Protein AF-A0A2V5V5G2-F1 (afdb_monomer_lite)

pLDDT: mean 81.33, std 17.99, range [31.08, 98.31]

Secondary structure (DSSP, 8-state):
---TTSPPPHHHH-SPPPHHHHHHHHSS--SSPEEEEEEESS-B-GGG--GGGEEEEETTS-EE--SEEE-TT--STTS-EEEEEEE----SS-TTSTT---EEEEEE---SS--EEE-GGG-EEE-TT-EEE-SS-TTS-TTSPP------------

Sequence (158 aa):
MCQTGVIPTLNAYTSAQTPFAVAVAYGCPVVFADGLPVEFSWPIRPSTLDATDFLVTLNTGEKVVPEVASIAPNFEFNERSVAVLFGHFGNRFSPTDQRAVYPVEVEVVRDETPLQLVGLHGRIVEAIGFKVRTSGTPYTDPDVPRSSEVVRDLLGRS

Radius of gyration: 17.14 Å; chains: 1; bounding box: 45×34×46 Å

Structure (mmCIF, N/CA/C/O backbone):
data_AF-A0A2V5V5G2-F1
#
_entry.id   AF-A0A2V5V5G2-F1
#
loop_
_atom_site.group_PDB
_atom_site.id
_atom_site.type_symbol
_atom_site.label_atom_id
_atom_site.label_alt_id
_atom_site.label_comp_id
_atom_site.label_asym_id
_atom_site.label_entity_id
_atom_site.label_seq_id
_atom_site.pdbx_PDB_ins_code
_atom_site.Cartn_x
_atom_site.Cartn_y
_atom_site.Cartn_z
_atom_site.occupancy
_atom_site.B_iso_or_equiv
_atom_site.auth_seq_id
_atom_site.auth_comp_id
_atom_site.auth_asym_id
_atom_site.auth_atom_id
_atom_site.pdbx_PDB_model_num
ATOM 1 N N . MET A 1 1 ? 24.593 8.772 -7.691 1.00 48.78 1 MET A N 1
ATOM 2 C CA . MET A 1 1 ? 24.975 10.195 -7.830 1.00 48.78 1 MET A CA 1
ATOM 3 C C . MET A 1 1 ? 25.143 10.500 -9.310 1.00 48.78 1 MET A C 1
ATOM 5 O O . MET A 1 1 ? 25.953 9.838 -9.944 1.00 48.78 1 MET A O 1
ATOM 9 N N . CYS A 1 2 ? 24.378 11.442 -9.865 1.00 54.25 2 CYS A N 1
ATOM 10 C CA . CYS A 1 2 ? 24.602 11.926 -11.231 1.00 54.25 2 CYS A CA 1
ATOM 11 C C . CYS A 1 2 ? 25.818 12.858 -11.230 1.00 54.25 2 CYS A C 1
ATOM 13 O O . CYS A 1 2 ? 25.714 14.006 -10.807 1.00 54.25 2 CYS A O 1
ATOM 15 N N . GLN A 1 3 ? 26.975 12.352 -11.651 1.00 65.88 3 GLN A N 1
ATOM 16 C CA . GLN A 1 3 ? 28.144 13.181 -11.936 1.00 65.88 3 GLN A CA 1
ATOM 17 C C . GLN A 1 3 ? 28.094 13.648 -13.392 1.00 65.88 3 GLN A C 1
ATOM 19 O O . GLN A 1 3 ? 27.705 12.894 -14.285 1.00 65.88 3 GLN A O 1
ATOM 24 N N . THR A 1 4 ? 28.493 14.894 -13.632 1.00 72.00 4 THR A N 1
ATOM 25 C CA . THR A 1 4 ? 28.579 15.474 -14.976 1.00 72.00 4 THR A CA 1
ATOM 26 C C . THR A 1 4 ? 29.441 14.598 -15.890 1.00 72.00 4 THR A C 1
ATOM 28 O O . THR A 1 4 ? 30.573 14.273 -15.543 1.00 72.00 4 THR A O 1
ATOM 31 N N . GLY A 1 5 ? 28.911 14.225 -17.059 1.00 77.88 5 GLY A N 1
ATOM 32 C CA . GLY A 1 5 ? 29.614 13.403 -18.055 1.00 77.88 5 GLY A CA 1
ATOM 33 C C . GLY A 1 5 ? 29.473 11.886 -17.878 1.00 77.88 5 GLY A C 1
ATOM 34 O O . GLY A 1 5 ? 29.978 11.139 -18.712 1.00 77.88 5 GLY A O 1
ATOM 35 N N . VAL A 1 6 ? 28.770 11.416 -16.843 1.00 79.25 6 VAL A N 1
ATOM 36 C CA . VAL A 1 6 ? 28.455 9.992 -16.652 1.00 79.25 6 VAL A CA 1
ATOM 37 C C . VAL A 1 6 ? 27.061 9.706 -17.203 1.00 79.25 6 VAL A C 1
ATOM 39 O O . VAL A 1 6 ? 26.128 10.447 -16.900 1.00 79.25 6 VAL A O 1
ATOM 42 N N . ILE A 1 7 ? 26.906 8.634 -17.988 1.00 77.06 7 ILE A N 1
ATOM 43 C CA . ILE A 1 7 ? 25.584 8.141 -18.404 1.00 77.06 7 ILE A CA 1
ATOM 44 C C . ILE A 1 7 ? 24.854 7.663 -17.138 1.00 77.06 7 ILE A C 1
ATOM 46 O O . ILE A 1 7 ? 25.358 6.753 -16.473 1.00 77.06 7 ILE A O 1
ATOM 50 N N . PRO A 1 8 ? 23.707 8.265 -16.772 1.00 72.81 8 PRO A N 1
ATOM 51 C CA . PRO A 1 8 ? 22.916 7.811 -15.640 1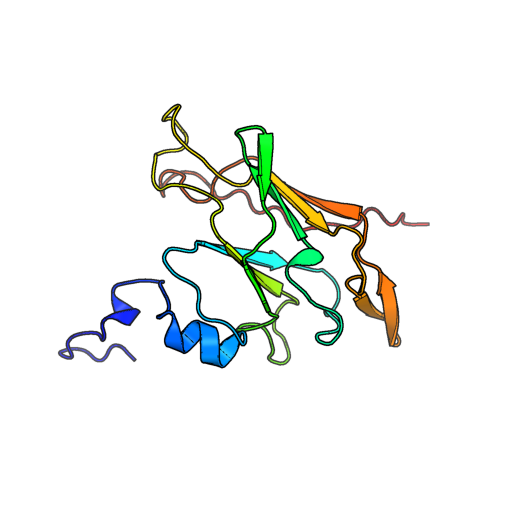.00 72.81 8 PRO A CA 1
ATOM 52 C C . PRO A 1 8 ? 22.614 6.309 -15.721 1.00 72.81 8 PRO A C 1
ATOM 54 O O . PRO A 1 8 ? 22.411 5.741 -16.793 1.00 72.81 8 PRO A O 1
ATOM 57 N N . THR A 1 9 ? 22.574 5.643 -14.575 1.00 68.56 9 THR A N 1
ATOM 58 C CA . THR A 1 9 ? 22.104 4.257 -14.491 1.00 68.56 9 THR A CA 1
ATOM 59 C C . THR A 1 9 ? 20.615 4.187 -14.862 1.00 68.56 9 THR A C 1
ATOM 61 O O . THR A 1 9 ? 19.905 5.181 -14.749 1.00 68.56 9 THR A O 1
ATOM 64 N N . LEU A 1 10 ? 20.100 3.031 -15.304 1.00 64.00 10 LEU A N 1
ATOM 65 C CA . LEU A 1 10 ? 18.704 2.912 -15.775 1.00 64.00 10 LEU A CA 1
ATOM 66 C C . LEU A 1 10 ? 17.672 3.432 -14.753 1.00 64.00 10 LEU A C 1
ATOM 68 O O . LEU A 1 10 ? 16.741 4.137 -15.122 1.00 64.00 10 LEU A O 1
ATOM 72 N N . ASN A 1 11 ? 17.881 3.159 -13.466 1.00 60.53 11 ASN A N 1
ATOM 73 C CA . ASN A 1 11 ? 17.060 3.663 -12.357 1.00 60.53 11 ASN A CA 1
ATOM 74 C C . ASN A 1 11 ? 17.136 5.187 -12.138 1.00 60.53 11 ASN A C 1
ATOM 76 O O . ASN A 1 11 ? 16.384 5.719 -11.340 1.00 60.53 11 ASN A O 1
ATOM 80 N N . ALA A 1 12 ? 18.057 5.900 -12.782 1.00 61.19 12 ALA A N 1
ATOM 81 C CA . ALA A 1 12 ? 18.088 7.360 -12.774 1.00 61.19 12 ALA A CA 1
ATOM 82 C C . ALA A 1 12 ? 17.234 7.960 -13.907 1.00 61.19 12 ALA A C 1
ATOM 84 O O . ALA A 1 12 ? 16.939 9.152 -13.882 1.00 61.19 12 ALA A O 1
ATOM 85 N N . TYR A 1 13 ? 16.817 7.141 -14.880 1.00 54.22 13 TYR A N 1
ATOM 86 C CA . TYR A 1 13 ? 15.889 7.526 -15.950 1.00 54.22 13 TYR A CA 1
ATOM 87 C C . TYR A 1 13 ? 14.428 7.202 -15.635 1.00 54.22 13 TYR A C 1
ATOM 89 O O . TYR A 1 13 ? 13.530 7.626 -16.358 1.00 54.22 13 TYR A O 1
ATOM 97 N N . THR A 1 14 ? 14.177 6.437 -14.576 1.00 64.75 14 THR A N 1
ATOM 98 C CA . THR A 1 14 ? 12.836 6.050 -14.146 1.00 64.75 14 THR A CA 1
ATOM 99 C C . THR A 1 14 ? 12.744 6.116 -12.633 1.00 64.75 14 THR A C 1
ATOM 101 O O . THR A 1 14 ? 13.693 5.769 -11.944 1.00 64.75 14 THR A O 1
ATOM 104 N N . SER A 1 15 ? 11.593 6.506 -12.095 1.00 67.56 15 SER A N 1
ATOM 105 C CA . SER A 1 15 ? 11.305 6.349 -10.665 1.00 67.56 15 SER A CA 1
ATOM 106 C C . SER A 1 15 ? 10.983 4.896 -10.280 1.00 67.56 15 SER A C 1
ATOM 108 O O . SER A 1 15 ? 10.704 4.620 -9.117 1.00 67.56 15 SER A O 1
ATOM 110 N N . ALA A 1 16 ? 11.008 3.959 -11.236 1.00 72.62 16 ALA A N 1
ATOM 111 C CA . ALA A 1 16 ? 10.740 2.546 -10.995 1.00 72.62 16 ALA A CA 1
ATOM 112 C C . ALA A 1 16 ? 11.904 1.834 -10.286 1.00 72.62 16 ALA A C 1
ATOM 114 O O . ALA A 1 16 ? 13.081 2.101 -10.538 1.00 72.62 16 ALA A O 1
ATOM 115 N N . GLN A 1 17 ? 11.557 0.865 -9.442 1.00 80.44 17 GLN A N 1
ATOM 116 C CA . GLN A 1 17 ? 12.490 -0.100 -8.862 1.00 80.44 17 GLN A CA 1
ATOM 117 C C . GLN A 1 17 ? 12.425 -1.421 -9.633 1.00 80.44 17 GLN A C 1
ATOM 119 O O . GLN A 1 17 ? 11.403 -1.757 -10.231 1.00 80.44 17 GLN A O 1
ATOM 124 N N . THR A 1 18 ? 13.523 -2.178 -9.648 1.00 84.38 18 THR A N 1
ATOM 125 C CA . THR A 1 18 ? 13.509 -3.516 -10.255 1.00 84.38 18 THR A CA 1
ATOM 126 C C . THR A 1 18 ? 12.739 -4.489 -9.356 1.00 84.38 18 THR A C 1
ATOM 128 O O . THR A 1 18 ? 12.785 -4.331 -8.134 1.00 84.38 18 THR A O 1
ATOM 131 N N . PRO A 1 19 ? 12.106 -5.544 -9.905 1.00 87.12 19 PRO A N 1
ATOM 132 C CA . PRO A 1 19 ? 11.453 -6.568 -9.086 1.00 87.12 19 PRO A CA 1
ATOM 133 C C . PRO A 1 19 ? 12.390 -7.175 -8.032 1.00 87.12 19 PRO A C 1
ATOM 135 O O . PRO A 1 19 ? 11.976 -7.444 -6.912 1.00 87.12 19 PRO A O 1
ATOM 138 N N . PHE A 1 20 ? 13.678 -7.328 -8.364 1.00 86.75 20 PHE A N 1
ATOM 139 C CA . PHE A 1 20 ? 14.700 -7.788 -7.423 1.00 86.75 20 PHE A CA 1
ATOM 140 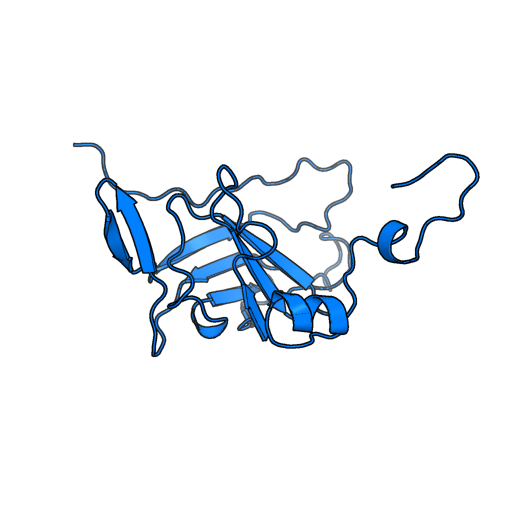C C . PHE A 1 20 ? 14.932 -6.800 -6.271 1.00 86.75 20 PHE A C 1
ATOM 142 O O . PHE A 1 20 ? 15.005 -7.219 -5.122 1.00 86.75 20 PHE A O 1
ATOM 149 N N . ALA A 1 21 ? 15.026 -5.497 -6.552 1.00 84.81 21 ALA A N 1
ATOM 150 C CA . ALA A 1 21 ? 15.195 -4.487 -5.507 1.00 84.81 21 ALA A CA 1
ATOM 151 C C . ALA A 1 21 ? 13.977 -4.431 -4.571 1.00 84.81 21 ALA A C 1
ATOM 153 O O . ALA A 1 21 ? 14.151 -4.331 -3.358 1.00 84.81 21 ALA A O 1
ATOM 154 N N . VAL A 1 22 ? 12.761 -4.569 -5.117 1.00 85.56 22 VAL A N 1
ATOM 155 C CA . VAL A 1 22 ? 11.544 -4.681 -4.299 1.00 85.56 22 VAL A CA 1
ATOM 156 C C . VAL A 1 22 ? 11.585 -5.953 -3.453 1.00 85.56 22 VAL A C 1
ATOM 158 O O . VAL A 1 22 ? 11.401 -5.864 -2.248 1.00 85.56 22 VAL A O 1
ATOM 161 N N . ALA A 1 23 ? 11.944 -7.107 -4.023 1.00 87.75 23 ALA A N 1
ATOM 162 C CA . ALA A 1 23 ? 12.070 -8.350 -3.260 1.00 87.75 23 ALA A CA 1
ATOM 163 C C . ALA A 1 23 ? 13.066 -8.238 -2.095 1.00 87.75 23 ALA A C 1
ATOM 165 O O . ALA A 1 23 ? 12.788 -8.721 -1.002 1.00 87.75 23 ALA A O 1
ATOM 166 N N . VAL A 1 24 ? 14.201 -7.565 -2.306 1.00 86.25 24 VAL A N 1
ATOM 167 C CA . VAL A 1 24 ? 15.204 -7.334 -1.257 1.00 86.25 24 VAL A CA 1
ATOM 168 C C . VAL A 1 24 ? 14.659 -6.456 -0.126 1.00 86.25 24 VAL A C 1
ATOM 170 O O . VAL A 1 24 ? 14.969 -6.717 1.032 1.00 86.25 24 VAL A O 1
ATOM 173 N N . ALA A 1 25 ? 13.860 -5.432 -0.432 1.00 84.94 25 ALA A N 1
ATOM 174 C CA . ALA A 1 25 ? 13.379 -4.475 0.569 1.00 84.94 25 ALA A CA 1
ATOM 175 C C . ALA A 1 25 ? 12.004 -4.824 1.186 1.00 84.94 25 ALA A C 1
ATOM 177 O O . ALA A 1 25 ? 11.702 -4.378 2.290 1.00 84.94 25 ALA A O 1
ATOM 178 N N . TYR A 1 26 ? 11.174 -5.604 0.489 1.00 86.50 26 TYR A N 1
ATOM 179 C CA . TYR A 1 26 ? 9.764 -5.863 0.824 1.00 86.50 26 TYR A CA 1
ATOM 180 C C . TYR A 1 26 ? 9.463 -7.364 0.972 1.00 86.50 26 TYR A C 1
ATOM 182 O O . TYR A 1 26 ? 8.362 -7.735 1.357 1.00 86.50 26 TYR A O 1
ATOM 190 N N . GLY A 1 27 ? 10.420 -8.245 0.663 1.00 85.44 27 GLY A N 1
ATOM 191 C CA . GLY A 1 27 ? 10.285 -9.698 0.814 1.00 85.44 27 GLY A CA 1
ATOM 192 C C . GLY A 1 27 ? 9.654 -10.427 -0.377 1.00 85.44 27 GLY A C 1
ATOM 193 O O . GLY A 1 27 ? 9.735 -11.652 -0.438 1.00 85.44 27 GLY A O 1
ATOM 194 N N . CYS A 1 28 ? 9.086 -9.710 -1.353 1.00 86.44 28 CYS A N 1
ATOM 195 C CA . CYS A 1 28 ? 8.460 -10.292 -2.544 1.00 86.44 28 CYS A CA 1
ATOM 196 C C . CYS A 1 28 ? 8.722 -9.432 -3.797 1.00 86.44 28 CYS A C 1
ATOM 198 O O . CYS A 1 28 ? 8.689 -8.202 -3.701 1.00 86.44 28 CYS A O 1
ATOM 200 N N . PRO A 1 29 ? 9.015 -10.024 -4.972 1.00 91.06 29 PRO A N 1
ATOM 201 C CA . PRO A 1 29 ? 9.083 -9.269 -6.218 1.00 91.06 29 PRO A CA 1
ATOM 202 C C . PRO A 1 29 ? 7.681 -8.883 -6.704 1.00 91.06 29 PRO A C 1
ATOM 204 O O . PRO A 1 29 ? 6.764 -9.693 -6.666 1.00 91.06 29 PRO A O 1
ATOM 207 N N . VAL A 1 30 ? 7.559 -7.686 -7.273 1.00 89.94 30 VAL A N 1
ATOM 208 C CA . VAL A 1 30 ? 6.354 -7.226 -7.986 1.00 89.94 30 VAL A CA 1
ATOM 209 C C . VAL A 1 30 ? 6.710 -6.847 -9.420 1.00 89.94 30 VAL A C 1
ATOM 211 O O . VAL A 1 30 ? 7.851 -6.462 -9.701 1.00 89.94 30 VAL A O 1
ATOM 214 N N . VAL A 1 31 ? 5.754 -6.948 -10.345 1.00 89.31 31 VAL A N 1
ATOM 215 C CA . VAL A 1 31 ? 5.981 -6.680 -11.773 1.00 89.31 31 VAL A CA 1
ATOM 216 C C . VAL A 1 31 ? 4.887 -5.763 -12.308 1.00 89.31 31 VAL A C 1
ATOM 218 O O . VAL A 1 31 ? 3.711 -6.066 -12.191 1.00 89.31 31 VAL A O 1
ATOM 221 N N . PHE A 1 32 ? 5.278 -4.643 -12.925 1.00 86.56 32 PHE A N 1
ATOM 222 C CA . PHE A 1 32 ? 4.346 -3.626 -13.442 1.00 86.56 32 PHE A CA 1
ATOM 223 C C . PHE A 1 32 ? 3.364 -3.067 -12.392 1.00 86.56 32 PHE A C 1
ATOM 225 O O . PHE A 1 32 ? 2.275 -2.622 -12.748 1.00 86.56 32 PHE A O 1
ATOM 232 N N . ALA A 1 33 ? 3.764 -3.074 -11.119 1.00 89.94 33 ALA A N 1
ATOM 233 C CA . ALA A 1 33 ? 2.996 -2.515 -10.015 1.00 89.94 33 ALA A CA 1
ATOM 234 C C . ALA A 1 33 ? 3.245 -1.007 -9.844 1.00 89.94 33 ALA A C 1
ATOM 236 O O . ALA A 1 33 ? 4.340 -0.497 -10.111 1.00 89.94 33 ALA A O 1
ATOM 237 N N . ASP A 1 34 ? 2.224 -0.317 -9.353 1.00 89.12 34 ASP A N 1
ATOM 238 C CA . ASP A 1 34 ? 2.263 1.070 -8.916 1.00 89.12 34 ASP A CA 1
ATOM 239 C C . ASP A 1 34 ? 2.650 1.129 -7.434 1.00 89.12 34 ASP A C 1
ATOM 241 O O . ASP A 1 34 ? 2.195 0.316 -6.631 1.00 89.12 34 ASP A O 1
ATOM 245 N N . GLY A 1 35 ? 3.484 2.104 -7.067 1.00 89.31 35 GLY A N 1
ATOM 246 C CA . GLY A 1 35 ? 3.799 2.397 -5.670 1.00 89.31 35 GLY A CA 1
ATOM 247 C C . GLY A 1 35 ? 2.834 3.438 -5.103 1.00 89.31 35 GLY A C 1
ATOM 248 O O . GLY A 1 35 ? 2.705 4.522 -5.674 1.00 89.31 35 GLY A O 1
ATOM 249 N N . LEU A 1 36 ? 2.193 3.137 -3.974 1.00 91.19 36 LEU A N 1
ATOM 250 C CA . LEU A 1 36 ? 1.246 4.021 -3.294 1.00 91.19 36 LEU A CA 1
ATOM 251 C C . LEU A 1 36 ? 1.656 4.217 -1.822 1.00 91.19 36 LEU A C 1
ATOM 253 O O . LEU A 1 36 ? 1.446 3.317 -1.009 1.00 91.19 36 LEU A O 1
ATOM 257 N N . PRO A 1 37 ? 2.251 5.369 -1.455 1.00 91.81 37 PRO A N 1
ATOM 258 C CA . PRO A 1 37 ? 2.581 5.673 -0.066 1.00 91.81 37 PRO A CA 1
ATOM 259 C C . PRO A 1 37 ? 1.339 6.118 0.721 1.00 91.81 37 PRO A C 1
ATOM 261 O O . PRO A 1 37 ? 0.607 7.011 0.294 1.00 91.81 37 PRO A O 1
ATOM 264 N N . VAL A 1 38 ? 1.141 5.537 1.903 1.00 92.06 38 VAL A N 1
ATOM 265 C CA . VAL A 1 38 ? 0.073 5.859 2.858 1.00 92.06 38 VAL A CA 1
ATOM 266 C C . VAL A 1 38 ? 0.707 6.352 4.154 1.00 92.06 38 VAL A C 1
ATOM 268 O O . VAL A 1 38 ? 1.377 5.600 4.860 1.00 92.06 38 VAL A O 1
ATOM 271 N N . GLU A 1 39 ? 0.520 7.636 4.458 1.00 92.00 39 GLU A N 1
ATOM 272 C CA . GLU A 1 39 ? 1.101 8.284 5.637 1.00 92.00 39 GLU A CA 1
ATOM 273 C C . GLU A 1 39 ? 0.191 8.139 6.865 1.00 92.00 39 GLU A C 1
ATOM 275 O O . GLU A 1 39 ? -0.990 8.488 6.827 1.00 92.00 39 GLU A O 1
ATOM 280 N N . PHE A 1 40 ? 0.771 7.693 7.978 1.00 91.69 40 PHE A N 1
ATOM 281 C CA . PHE A 1 40 ? 0.132 7.594 9.284 1.00 91.69 40 PHE A CA 1
ATOM 282 C C . PHE A 1 40 ? 0.687 8.645 10.243 1.00 91.69 40 PHE A C 1
ATOM 284 O O . PHE A 1 40 ? 1.881 8.950 10.257 1.00 91.69 40 PHE A O 1
ATOM 291 N N . SER A 1 41 ? -0.177 9.166 11.115 1.00 89.00 41 SER A N 1
ATOM 292 C CA . SER A 1 41 ? 0.225 10.145 12.129 1.00 89.00 41 SER A CA 1
ATOM 293 C C . SER A 1 41 ? 1.087 9.546 13.241 1.00 89.00 41 SER A C 1
ATOM 295 O O . SER A 1 41 ? 1.814 10.285 13.903 1.00 89.00 41 SER A O 1
ATOM 297 N N . TRP A 1 42 ? 0.984 8.234 13.479 1.00 91.19 42 TRP A N 1
ATOM 298 C CA . TRP A 1 42 ? 1.734 7.492 14.497 1.00 91.19 42 TRP A CA 1
ATOM 299 C C . TRP A 1 42 ? 2.588 6.395 13.839 1.00 91.19 42 TRP A C 1
ATOM 301 O O . TRP A 1 42 ? 2.160 5.853 12.819 1.00 91.19 42 TRP A O 1
ATOM 311 N N . PRO A 1 43 ? 3.759 6.049 14.412 1.00 91.81 43 PRO A N 1
ATOM 312 C CA . PRO A 1 43 ? 4.599 4.949 13.943 1.00 91.81 43 PRO A CA 1
ATOM 313 C C . PRO A 1 43 ? 3.836 3.638 13.751 1.00 91.81 43 PRO A C 1
ATOM 315 O O . PRO A 1 43 ? 3.174 3.164 14.673 1.00 91.81 43 PRO A O 1
ATOM 318 N N . ILE A 1 44 ? 3.978 3.023 12.580 1.00 93.81 44 ILE A N 1
ATOM 319 C CA . ILE A 1 44 ? 3.511 1.661 12.311 1.00 93.81 44 ILE A CA 1
ATOM 320 C C . ILE A 1 44 ? 4.333 0.680 13.145 1.00 93.81 44 ILE A C 1
ATOM 322 O O . ILE A 1 44 ? 5.555 0.802 13.233 1.00 93.81 44 ILE A O 1
ATOM 326 N N . ARG A 1 45 ? 3.675 -0.321 13.737 1.00 93.38 45 ARG A N 1
ATOM 327 C CA . ARG A 1 45 ? 4.343 -1.487 14.315 1.00 93.38 45 ARG A CA 1
ATOM 328 C C . ARG A 1 45 ? 4.657 -2.472 13.177 1.00 93.38 45 ARG A C 1
ATOM 330 O O . ARG A 1 45 ? 3.751 -3.159 12.720 1.00 93.38 45 ARG A O 1
ATOM 337 N N . PRO A 1 46 ? 5.915 -2.602 12.719 1.00 90.88 46 PRO A N 1
ATOM 338 C CA . PRO A 1 46 ? 6.184 -3.266 11.438 1.00 90.88 46 PRO A CA 1
ATOM 339 C C . PRO A 1 46 ? 5.873 -4.765 11.437 1.00 90.88 46 PRO A C 1
ATOM 341 O O . PRO A 1 46 ? 5.604 -5.337 10.393 1.00 90.88 46 PRO A O 1
ATOM 344 N N . SER A 1 47 ? 5.880 -5.409 12.608 1.00 92.50 47 SER A N 1
ATOM 345 C CA . SER A 1 47 ? 5.551 -6.832 12.741 1.00 92.50 47 SER A CA 1
ATOM 346 C C . SER A 1 47 ? 4.063 -7.161 12.606 1.00 92.50 47 SER A C 1
ATOM 348 O O . SER A 1 47 ? 3.710 -8.333 12.692 1.00 92.50 47 SER A O 1
ATOM 350 N N . THR A 1 48 ? 3.202 -6.157 12.440 1.00 95.38 48 THR A N 1
ATOM 351 C CA . THR A 1 48 ? 1.765 -6.322 12.179 1.00 95.38 48 THR A CA 1
ATOM 352 C C . THR A 1 48 ? 1.360 -5.677 10.856 1.00 95.38 48 THR A C 1
ATOM 354 O O . THR A 1 48 ? 0.201 -5.336 10.711 1.00 95.38 48 THR A O 1
ATOM 357 N N . LEU A 1 49 ? 2.311 -5.343 9.983 1.00 95.12 49 LEU A N 1
ATOM 358 C CA . LEU A 1 49 ? 2.013 -4.731 8.694 1.00 95.12 49 LEU A CA 1
ATOM 359 C C . LEU A 1 49 ? 1.966 -5.825 7.633 1.00 95.12 49 LEU A C 1
ATOM 361 O O . LEU A 1 49 ? 2.990 -6.458 7.377 1.00 95.12 49 LEU A O 1
ATOM 365 N N . ASP A 1 50 ? 0.814 -5.982 6.996 1.00 96.06 50 ASP A N 1
ATOM 366 C CA . ASP A 1 50 ? 0.616 -6.837 5.832 1.00 96.06 50 ASP A CA 1
ATOM 367 C C . ASP A 1 50 ? -0.090 -6.070 4.699 1.00 96.06 50 ASP A C 1
ATOM 369 O O . ASP A 1 50 ? -0.663 -4.995 4.886 1.00 96.06 50 ASP A O 1
ATOM 373 N N . ALA A 1 51 ? -0.036 -6.606 3.482 1.00 96.50 51 ALA A N 1
ATOM 374 C CA . ALA A 1 51 ? -0.819 -6.085 2.372 1.00 96.50 51 ALA A CA 1
ATOM 375 C C . ALA A 1 51 ? -2.330 -6.236 2.617 1.00 96.50 51 ALA A C 1
ATOM 377 O O . ALA A 1 51 ? -3.097 -5.363 2.206 1.00 96.50 51 ALA A O 1
ATOM 378 N N . THR A 1 52 ? -2.760 -7.298 3.310 1.00 97.75 52 THR A N 1
ATOM 379 C CA . THR A 1 52 ? -4.175 -7.572 3.609 1.00 97.75 52 THR A CA 1
ATOM 380 C C . THR A 1 52 ? -4.812 -6.583 4.577 1.00 97.75 52 THR A C 1
ATOM 382 O O . THR A 1 52 ? -6.040 -6.488 4.615 1.00 97.75 52 THR A O 1
ATOM 385 N N . ASP A 1 53 ? -4.008 -5.780 5.276 1.00 98.00 53 ASP A N 1
ATOM 386 C CA . ASP A 1 53 ? -4.488 -4.661 6.085 1.00 98.00 53 ASP A CA 1
ATOM 387 C C . ASP A 1 53 ? -5.124 -3.549 5.241 1.00 98.00 53 ASP A C 1
ATOM 389 O O . ASP A 1 53 ? -5.837 -2.708 5.786 1.00 98.00 53 ASP A O 1
ATOM 393 N N . PHE A 1 54 ? -4.881 -3.500 3.926 1.00 98.31 54 PHE A N 1
ATOM 394 C CA . PHE A 1 54 ? -5.308 -2.397 3.067 1.00 98.31 54 PHE A CA 1
ATOM 395 C C . PHE A 1 54 ? -6.310 -2.832 2.006 1.00 98.31 54 PHE A C 1
ATOM 397 O O . PHE A 1 54 ? -6.126 -3.814 1.287 1.00 98.31 54 PHE A O 1
ATOM 404 N N . LEU A 1 55 ? -7.338 -2.004 1.829 1.00 98.12 55 LEU A N 1
ATOM 405 C CA . LEU A 1 55 ? -8.279 -2.110 0.727 1.00 98.12 55 LEU A CA 1
ATOM 406 C C . LEU A 1 55 ? -8.306 -0.797 -0.051 1.00 98.12 55 LEU A C 1
ATOM 408 O O . LEU A 1 55 ? -8.748 0.239 0.452 1.00 98.12 55 LEU A O 1
ATOM 412 N N . VAL A 1 56 ? -7.824 -0.848 -1.290 1.00 97.38 56 VAL A N 1
ATOM 413 C CA . VAL A 1 56 ? -7.786 0.301 -2.195 1.00 97.38 56 VAL A CA 1
ATOM 414 C C . VAL A 1 56 ? -9.037 0.273 -3.062 1.00 97.38 56 VAL A C 1
ATOM 416 O O . VAL A 1 56 ? -9.267 -0.688 -3.791 1.00 97.38 56 VAL A O 1
ATOM 419 N N . THR A 1 57 ? -9.852 1.322 -3.003 1.00 96.88 57 THR A N 1
ATOM 420 C CA . THR A 1 57 ? -11.001 1.489 -3.902 1.00 96.88 57 THR A CA 1
ATOM 421 C C . THR A 1 57 ? -10.600 2.375 -5.075 1.00 96.88 57 THR A C 1
ATOM 423 O O . THR A 1 57 ? -10.048 3.459 -4.879 1.00 96.88 57 THR A O 1
ATOM 426 N N . LEU A 1 58 ? -10.890 1.925 -6.294 1.00 94.50 58 LEU A N 1
ATOM 427 C CA . LEU A 1 58 ? -10.614 2.640 -7.540 1.00 94.50 58 LEU A CA 1
ATOM 428 C C . LEU A 1 58 ? -11.812 3.496 -7.967 1.00 94.50 58 LEU A C 1
ATOM 430 O O . LEU A 1 58 ? -12.947 3.255 -7.555 1.00 94.50 58 LEU A O 1
ATOM 434 N N . ASN A 1 59 ? -11.588 4.485 -8.834 1.00 92.75 59 ASN A N 1
ATOM 435 C CA . ASN A 1 59 ? -12.650 5.333 -9.396 1.00 92.75 59 ASN A CA 1
ATOM 436 C C . ASN A 1 59 ? -13.724 4.544 -10.173 1.00 92.75 59 ASN A C 1
ATOM 438 O O . ASN A 1 59 ? -14.839 5.030 -10.348 1.00 92.75 59 ASN A O 1
ATOM 442 N N . THR A 1 60 ? -13.405 3.324 -10.609 1.00 93.25 60 THR A N 1
ATOM 443 C CA . THR A 1 60 ? -14.336 2.368 -11.228 1.00 93.25 60 THR A CA 1
ATOM 444 C C . THR A 1 60 ? -15.267 1.680 -10.220 1.00 93.25 60 THR A C 1
ATOM 446 O O . THR A 1 60 ? -16.211 1.005 -10.626 1.00 93.25 60 THR A O 1
ATOM 449 N N . GLY A 1 61 ? -15.013 1.828 -8.916 1.00 95.12 61 GLY A N 1
ATOM 450 C CA . GLY A 1 61 ? -15.680 1.106 -7.829 1.00 95.12 61 GLY A CA 1
ATOM 451 C C . GLY A 1 61 ? -15.043 -0.246 -7.488 1.00 95.12 61 GLY A C 1
ATOM 452 O O . GLY A 1 61 ? -15.460 -0.885 -6.522 1.00 95.12 61 GLY A O 1
ATOM 453 N N . GLU A 1 62 ? -14.039 -0.684 -8.252 1.00 97.31 62 GLU A N 1
ATOM 454 C CA . GLU A 1 62 ? -13.267 -1.893 -7.962 1.00 97.31 62 GLU A CA 1
ATOM 455 C C . GLU A 1 62 ? -12.492 -1.756 -6.646 1.00 97.31 62 GLU A C 1
ATOM 457 O O . GLU A 1 62 ? -12.030 -0.668 -6.298 1.00 97.31 62 GLU A O 1
ATOM 462 N N . LYS A 1 63 ? -12.349 -2.869 -5.918 1.00 97.56 63 LYS A N 1
ATOM 463 C CA . LYS A 1 63 ? -11.578 -2.946 -4.677 1.00 97.56 63 LYS A CA 1
ATOM 464 C C . LYS A 1 63 ? -10.397 -3.888 -4.855 1.00 97.56 63 LYS A C 1
ATOM 466 O O . LYS A 1 63 ? -10.593 -5.053 -5.192 1.00 97.56 63 LYS A O 1
ATOM 471 N N . VAL A 1 64 ? -9.199 -3.385 -4.595 1.00 97.44 64 VAL A N 1
ATOM 472 C CA . VAL A 1 64 ? -7.931 -4.078 -4.819 1.00 97.44 64 VAL A CA 1
ATOM 473 C C . VAL A 1 64 ? -7.182 -4.195 -3.498 1.00 97.44 64 VAL A C 1
ATOM 475 O O . VAL A 1 64 ? -7.024 -3.211 -2.774 1.00 97.44 64 VAL A O 1
ATOM 478 N N . VAL A 1 65 ? -6.716 -5.405 -3.198 1.00 97.94 65 VAL A N 1
ATOM 479 C CA . VAL A 1 65 ? -5.736 -5.651 -2.135 1.00 97.94 65 VAL A CA 1
ATOM 480 C C . VAL A 1 65 ? -4.342 -5.511 -2.759 1.00 97.94 65 VAL A C 1
ATOM 482 O O . VAL A 1 65 ? -4.127 -6.067 -3.841 1.00 97.94 65 VAL A O 1
ATOM 485 N N . PRO A 1 66 ? -3.411 -4.755 -2.150 1.00 97.00 66 PRO A N 1
ATOM 486 C CA . PRO A 1 66 ? -2.028 -4.684 -2.615 1.00 97.00 66 PRO A CA 1
ATOM 487 C C . PRO A 1 66 ? -1.365 -6.065 -2.703 1.00 97.00 66 PRO A C 1
ATOM 489 O O . PRO A 1 66 ? -1.746 -7.003 -2.012 1.00 97.00 66 PRO A O 1
ATOM 492 N N . GLU A 1 67 ? -0.325 -6.182 -3.521 1.00 96.25 67 GLU A N 1
ATOM 493 C CA . GLU A 1 67 ? 0.509 -7.388 -3.576 1.00 96.25 67 GLU A CA 1
ATOM 494 C C . GLU A 1 67 ? 1.509 -7.437 -2.416 1.00 96.25 67 GLU A C 1
ATOM 496 O O . GLU A 1 67 ? 1.864 -8.514 -1.943 1.00 96.25 67 GLU A O 1
ATOM 501 N N . VAL A 1 68 ? 1.985 -6.271 -1.966 1.00 95.44 68 VAL A N 1
ATOM 502 C CA . VAL A 1 68 ? 2.894 -6.155 -0.822 1.00 95.44 68 VAL A CA 1
ATOM 503 C C . VAL A 1 68 ? 2.773 -4.781 -0.161 1.00 95.44 68 VAL A C 1
ATOM 505 O O . VAL A 1 68 ? 2.514 -3.777 -0.829 1.00 95.44 68 VAL A O 1
ATOM 508 N N . ALA A 1 69 ? 3.003 -4.739 1.150 1.00 95.00 69 ALA A N 1
ATOM 509 C CA . ALA A 1 69 ? 3.144 -3.523 1.940 1.00 95.00 69 ALA A CA 1
ATOM 510 C C . ALA A 1 69 ? 4.455 -3.573 2.737 1.00 95.00 69 ALA A C 1
ATOM 512 O O . ALA A 1 69 ? 4.850 -4.624 3.235 1.00 95.00 69 ALA A O 1
ATOM 513 N N . SER A 1 70 ? 5.146 -2.442 2.864 1.00 92.94 70 SER A N 1
ATOM 514 C CA . SER A 1 70 ? 6.316 -2.320 3.742 1.00 92.94 70 SER A CA 1
ATOM 515 C C . SER A 1 70 ? 6.444 -0.903 4.277 1.00 92.94 70 SER A C 1
ATOM 517 O O . SER A 1 70 ? 5.918 0.040 3.694 1.00 92.94 70 SER A O 1
ATOM 519 N N . ILE A 1 71 ? 7.190 -0.744 5.368 1.00 89.75 71 ILE A N 1
ATOM 520 C CA . ILE A 1 71 ? 7.631 0.573 5.842 1.00 89.75 71 ILE A CA 1
ATOM 521 C C . ILE A 1 71 ? 8.819 1.115 5.038 1.00 89.75 71 ILE A C 1
ATOM 523 O O . ILE A 1 71 ? 9.187 2.271 5.195 1.00 89.75 71 ILE A O 1
ATOM 527 N N . ALA A 1 72 ? 9.456 0.298 4.193 1.00 85.12 72 ALA A N 1
ATOM 528 C CA . ALA A 1 72 ? 10.538 0.765 3.337 1.00 85.12 72 ALA A CA 1
ATOM 529 C C . ALA A 1 72 ? 10.014 1.725 2.250 1.00 85.12 72 ALA A C 1
ATOM 531 O O . ALA A 1 72 ? 8.905 1.535 1.772 1.00 85.12 72 ALA A O 1
ATOM 532 N N . PRO A 1 73 ? 10.791 2.733 1.811 1.00 80.31 73 PRO A N 1
ATOM 533 C CA . PRO A 1 73 ? 12.096 3.125 2.332 1.00 80.31 73 PRO A CA 1
ATOM 534 C C . PRO A 1 73 ? 12.013 3.963 3.618 1.00 80.31 73 PRO A C 1
ATOM 536 O O . PRO A 1 73 ? 13.056 4.276 4.154 1.00 80.31 73 PRO A O 1
ATOM 539 N N . ASN A 1 74 ? 10.824 4.310 4.120 1.00 78.00 74 ASN A N 1
ATOM 540 C CA . ASN A 1 74 ? 10.640 5.198 5.271 1.00 78.00 74 ASN A CA 1
ATOM 541 C C . ASN A 1 74 ? 10.790 4.511 6.640 1.00 78.00 74 ASN A C 1
ATOM 543 O O . ASN A 1 74 ? 9.883 4.554 7.476 1.00 78.00 74 ASN A O 1
ATOM 547 N N . PHE A 1 75 ? 11.933 3.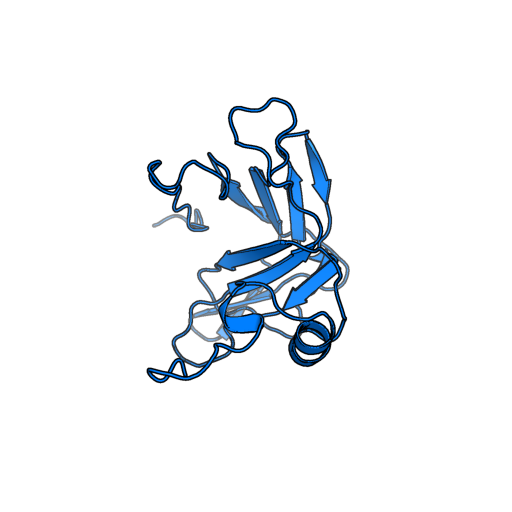862 6.877 1.00 69.94 75 PHE A N 1
ATOM 548 C CA . PHE A 1 75 ? 12.198 3.111 8.112 1.00 69.94 75 PHE A CA 1
ATOM 549 C C . PHE A 1 75 ? 13.240 3.768 9.034 1.00 69.94 75 PHE A C 1
ATOM 551 O O . PHE A 1 75 ? 13.486 3.268 10.136 1.00 69.94 75 PHE A O 1
ATOM 558 N N . GLU A 1 76 ? 13.854 4.879 8.622 1.00 71.88 76 GLU A N 1
ATOM 559 C CA . GLU A 1 76 ? 14.826 5.633 9.410 1.00 71.88 76 GLU A CA 1
ATOM 560 C C . GLU A 1 76 ? 14.196 6.592 10.439 1.00 71.88 76 GLU A C 1
ATOM 562 O O . GLU A 1 76 ? 13.061 7.063 10.339 1.00 71.88 76 GLU A O 1
ATOM 567 N N . PHE A 1 77 ? 14.984 6.925 11.466 1.00 55.25 77 PHE A N 1
ATOM 568 C CA . PHE A 1 77 ? 14.610 7.903 12.485 1.00 55.25 77 PHE A CA 1
ATOM 569 C C . PHE A 1 77 ? 14.407 9.302 11.869 1.00 55.25 77 PHE A C 1
ATOM 571 O O . PHE A 1 77 ? 15.266 9.782 11.131 1.00 55.25 77 PHE A O 1
ATOM 578 N N . ASN A 1 78 ? 13.318 9.981 12.255 1.00 60.47 78 ASN A N 1
ATOM 579 C CA . ASN A 1 78 ? 12.816 11.265 11.726 1.00 60.47 78 ASN A CA 1
ATOM 580 C C . ASN A 1 78 ? 12.105 11.217 10.364 1.00 60.47 78 ASN A C 1
ATOM 582 O O . ASN A 1 78 ? 11.729 12.274 9.852 1.00 60.47 78 ASN A O 1
ATOM 586 N N . GLU A 1 79 ? 11.865 10.036 9.799 1.00 66.44 79 GLU A N 1
ATOM 587 C CA . GLU A 1 79 ? 10.972 9.915 8.650 1.00 66.44 79 GLU A CA 1
ATOM 588 C C . GLU A 1 79 ? 9.506 9.829 9.093 1.00 66.44 79 GLU A C 1
ATOM 590 O O . GLU A 1 79 ? 9.184 9.492 10.236 1.00 66.44 79 GLU A O 1
ATOM 595 N N . ARG A 1 80 ? 8.592 10.206 8.195 1.00 75.81 80 ARG A N 1
ATOM 596 C CA . ARG A 1 80 ? 7.158 10.018 8.438 1.00 75.81 80 ARG A CA 1
ATOM 597 C C . ARG A 1 80 ? 6.856 8.523 8.472 1.00 75.81 80 ARG A C 1
ATOM 599 O O . ARG A 1 80 ? 7.472 7.754 7.744 1.00 75.81 80 ARG A O 1
ATOM 606 N N . SER A 1 81 ? 5.880 8.122 9.282 1.00 87.38 81 SER A N 1
ATOM 607 C CA . SER A 1 81 ? 5.435 6.731 9.321 1.00 87.38 81 SER A CA 1
ATOM 608 C C . SER A 1 81 ? 4.607 6.430 8.078 1.00 87.38 81 SER A C 1
ATOM 610 O O . SER A 1 81 ? 3.426 6.769 8.025 1.00 87.38 81 SER A O 1
ATOM 612 N N . VAL A 1 82 ? 5.232 5.834 7.067 1.00 91.75 82 VAL A N 1
ATOM 613 C CA . VAL A 1 82 ? 4.608 5.568 5.768 1.00 91.75 82 VAL A CA 1
ATOM 614 C C . VAL A 1 82 ? 4.584 4.067 5.512 1.00 91.75 82 VAL A C 1
ATOM 616 O O . VAL A 1 82 ? 5.614 3.409 5.605 1.00 91.75 82 VAL A O 1
ATOM 619 N N . ALA A 1 83 ? 3.415 3.534 5.160 1.00 93.94 83 ALA A N 1
ATOM 620 C CA . ALA A 1 83 ? 3.320 2.241 4.493 1.00 93.94 83 ALA A CA 1
ATOM 621 C C . ALA A 1 83 ? 3.396 2.477 2.983 1.00 93.94 83 ALA A C 1
ATOM 623 O O . ALA A 1 83 ? 2.598 3.234 2.434 1.00 93.94 83 ALA A O 1
ATOM 624 N N . VAL A 1 84 ? 4.346 1.850 2.300 1.00 93.88 84 VAL A N 1
ATOM 625 C CA . VAL A 1 84 ? 4.418 1.845 0.840 1.00 93.88 84 VAL A CA 1
ATOM 626 C C . VAL A 1 84 ? 3.785 0.562 0.332 1.00 93.88 84 VAL A C 1
ATOM 628 O O . VAL A 1 84 ? 4.261 -0.537 0.619 1.00 93.88 84 VAL A O 1
ATOM 631 N N . LEU A 1 85 ? 2.702 0.723 -0.421 1.00 94.75 85 LEU A N 1
ATOM 632 C CA . LEU A 1 85 ? 1.961 -0.365 -1.042 1.00 94.75 85 LEU A CA 1
ATOM 633 C C . LEU A 1 85 ? 2.433 -0.537 -2.483 1.00 94.75 85 LEU A C 1
ATOM 635 O O . LEU A 1 85 ? 2.577 0.454 -3.200 1.00 94.75 85 LEU A O 1
ATOM 639 N N . PHE A 1 86 ? 2.612 -1.777 -2.925 1.00 94.81 86 PHE A N 1
ATOM 640 C CA . PHE A 1 86 ? 2.725 -2.101 -4.344 1.00 94.81 86 PHE A CA 1
ATOM 641 C C . PHE A 1 86 ? 1.536 -2.942 -4.788 1.00 94.81 86 PHE A C 1
ATOM 643 O O . PHE A 1 86 ? 1.169 -3.908 -4.125 1.00 94.81 86 PHE A O 1
ATOM 650 N N . GLY A 1 87 ? 0.947 -2.575 -5.921 1.00 94.31 87 GLY A N 1
ATOM 651 C CA . GLY A 1 87 ? -0.130 -3.319 -6.567 1.00 94.31 87 GLY A CA 1
ATOM 652 C C . GLY A 1 87 ? -0.579 -2.633 -7.852 1.00 94.31 87 GLY A C 1
ATOM 653 O O . GLY A 1 87 ? 0.035 -1.666 -8.301 1.00 94.31 87 GLY A O 1
ATOM 654 N N . HIS A 1 88 ? -1.654 -3.120 -8.458 1.00 94.19 88 HIS A N 1
ATOM 655 C CA . HIS A 1 88 ? -2.207 -2.534 -9.678 1.00 94.19 88 HIS A CA 1
ATOM 656 C C . HIS A 1 88 ? -3.314 -1.542 -9.325 1.00 94.19 88 HIS A C 1
ATOM 658 O O . H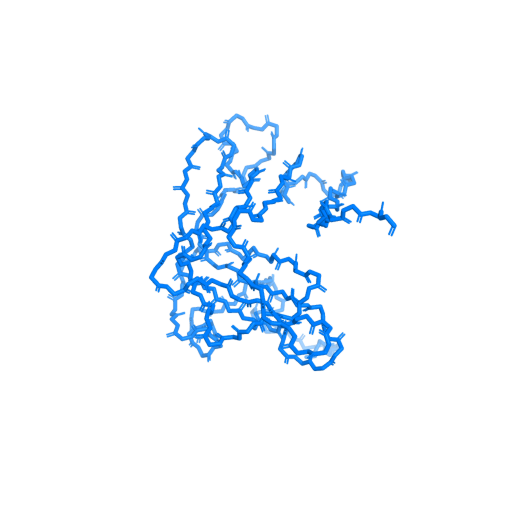IS A 1 88 ? -4.466 -1.925 -9.123 1.00 94.19 88 HIS A O 1
ATOM 664 N N . PHE A 1 89 ? -2.955 -0.263 -9.216 1.00 92.25 89 PHE A N 1
ATOM 665 C CA . PHE A 1 89 ? -3.866 0.772 -8.716 1.00 92.25 89 PHE A CA 1
ATOM 666 C C . PHE A 1 89 ? -4.351 1.721 -9.805 1.00 92.25 89 PHE A C 1
ATOM 668 O O . PHE A 1 89 ? -5.285 2.492 -9.580 1.00 92.25 89 PHE A O 1
ATOM 675 N N . GLY A 1 90 ? -3.744 1.692 -10.987 1.00 88.19 90 GLY A N 1
ATOM 676 C CA . GLY A 1 90 ? -4.199 2.552 -12.057 1.00 88.19 90 GLY A CA 1
ATOM 677 C C . GLY A 1 90 ? -3.645 2.235 -13.427 1.00 88.19 90 GLY A C 1
ATOM 678 O O . GLY A 1 90 ? -3.049 1.195 -13.700 1.00 88.19 90 GLY A O 1
ATOM 679 N N . ASN A 1 91 ? -3.888 3.177 -14.327 1.00 86.00 91 ASN A N 1
ATOM 680 C CA . ASN A 1 91 ? -3.300 3.193 -15.651 1.00 86.00 91 ASN A CA 1
ATOM 681 C C . ASN A 1 91 ? -2.803 4.604 -15.993 1.00 86.00 91 ASN A C 1
ATOM 683 O O . ASN A 1 91 ? -3.078 5.576 -15.298 1.00 86.00 91 ASN A O 1
ATOM 687 N N . ARG A 1 92 ? -2.027 4.717 -17.074 1.00 80.62 92 ARG A N 1
ATOM 688 C CA . ARG A 1 92 ? -1.357 5.971 -17.464 1.00 80.62 92 ARG A CA 1
ATOM 689 C C . ARG A 1 92 ? -2.227 6.900 -18.321 1.00 80.62 92 ARG A C 1
ATOM 691 O O . ARG A 1 92 ? -1.685 7.769 -19.001 1.00 80.62 92 ARG A O 1
ATOM 698 N N . PHE A 1 93 ? -3.544 6.698 -18.362 1.00 83.31 93 PHE A N 1
ATOM 699 C CA . PHE A 1 93 ? -4.424 7.616 -19.085 1.00 83.31 93 PHE A CA 1
ATOM 700 C C . PHE A 1 93 ? -4.607 8.922 -18.300 1.00 83.31 93 PHE A C 1
ATOM 702 O O . PHE A 1 93 ? -4.541 8.941 -17.073 1.00 83.31 93 PHE A O 1
ATOM 709 N N . SER A 1 94 ? -4.841 10.024 -19.020 1.00 80.38 94 SER A N 1
ATOM 710 C CA . SER A 1 94 ? -5.169 11.316 -18.403 1.00 80.38 94 SER A CA 1
ATOM 711 C C . SER A 1 94 ? -6.449 11.196 -17.566 1.00 80.38 94 SER A C 1
ATOM 713 O O . SER A 1 94 ? -7.380 10.550 -18.036 1.00 80.38 94 SER A O 1
ATOM 715 N N . PRO A 1 95 ? -6.580 11.880 -16.414 1.00 73.69 95 PRO A N 1
ATOM 716 C CA . PRO A 1 95 ? -7.822 11.936 -15.635 1.00 73.69 95 PRO A CA 1
ATOM 717 C C . PRO A 1 95 ? -9.069 12.364 -16.414 1.00 73.69 95 PRO A C 1
ATOM 719 O O . PRO A 1 95 ? -10.183 12.098 -15.977 1.00 73.69 95 PRO A O 1
ATOM 722 N N . THR A 1 96 ? -8.897 13.070 -17.535 1.00 81.38 96 THR A N 1
ATOM 723 C CA . THR A 1 96 ? -10.011 13.492 -18.401 1.00 81.38 96 THR A CA 1
ATOM 724 C C . THR A 1 96 ? -10.432 12.418 -19.409 1.00 81.38 96 THR A C 1
ATOM 726 O O . THR A 1 96 ? -11.486 12.538 -20.032 1.00 81.38 96 THR A O 1
ATOM 729 N N . ASP A 1 97 ? -9.636 11.357 -19.567 1.00 86.88 97 ASP A N 1
ATOM 730 C CA . ASP A 1 97 ? -9.969 10.189 -20.376 1.00 86.88 97 ASP A CA 1
ATOM 731 C C . ASP A 1 97 ? -10.901 9.265 -19.581 1.00 86.88 97 ASP A C 1
ATOM 733 O O . ASP A 1 97 ? -10.623 8.895 -18.441 1.00 86.88 97 ASP A O 1
ATOM 737 N N . GLN A 1 98 ? -12.000 8.839 -20.199 1.00 89.31 98 GLN A N 1
ATOM 738 C CA . GLN A 1 98 ? -12.988 7.954 -19.571 1.00 89.31 98 GLN A CA 1
ATOM 739 C C . GLN A 1 98 ? -12.431 6.568 -19.213 1.00 89.31 98 GLN A C 1
ATOM 741 O O . GLN A 1 98 ? -13.049 5.840 -18.442 1.00 89.31 98 GLN A O 1
ATOM 746 N N . ARG A 1 99 ? -11.282 6.184 -19.778 1.00 90.06 99 ARG A N 1
ATOM 747 C CA . ARG A 1 99 ? -10.590 4.923 -19.485 1.00 90.06 99 ARG A CA 1
ATOM 748 C C . ARG A 1 99 ? -9.631 5.033 -18.301 1.00 90.06 99 ARG A C 1
ATOM 750 O O . ARG A 1 99 ? -8.991 4.035 -17.970 1.00 90.06 99 ARG A O 1
ATOM 757 N N . ALA A 1 100 ? -9.473 6.215 -17.705 1.00 90.31 100 ALA A N 1
ATOM 758 C CA . ALA A 1 100 ? -8.567 6.415 -16.584 1.00 90.31 100 ALA A CA 1
ATOM 759 C C . ALA A 1 100 ? -8.985 5.573 -15.376 1.00 90.31 100 ALA A C 1
ATOM 761 O O . ALA A 1 100 ? -10.142 5.601 -14.955 1.00 90.31 100 ALA A O 1
ATOM 762 N N . VAL A 1 101 ? -8.018 4.852 -14.815 1.00 91.19 101 VAL A N 1
ATOM 763 C CA . VAL A 1 101 ? -8.171 4.088 -13.575 1.00 91.19 101 VAL A CA 1
ATOM 764 C C . VAL A 1 101 ? -7.185 4.637 -12.557 1.00 91.19 101 VAL A C 1
ATOM 766 O O . VAL A 1 101 ? -6.008 4.811 -12.877 1.00 91.19 101 VAL A O 1
ATOM 769 N N . TYR A 1 102 ? -7.667 4.949 -11.358 1.00 90.69 102 TYR A N 1
ATOM 770 C CA . TYR A 1 102 ? -6.855 5.490 -10.270 1.00 90.69 102 TYR A CA 1
ATOM 771 C C . TYR A 1 102 ? -7.520 5.257 -8.904 1.00 90.69 102 TYR A C 1
ATOM 773 O O . TYR A 1 102 ? -8.749 5.126 -8.837 1.00 90.69 102 TYR A O 1
ATOM 781 N N . PRO A 1 103 ? -6.741 5.233 -7.806 1.00 92.94 103 PRO A N 1
ATOM 782 C CA . PRO A 1 103 ? -7.282 5.089 -6.459 1.00 92.94 103 PRO A CA 1
ATOM 783 C C . PRO A 1 103 ? -8.077 6.332 -6.041 1.00 92.94 103 PRO A C 1
ATOM 785 O O . PRO A 1 103 ? -7.663 7.461 -6.312 1.00 92.94 103 PRO A O 1
ATOM 788 N N . VAL A 1 104 ? -9.204 6.115 -5.359 1.00 93.19 104 VAL A N 1
ATOM 789 C CA . VAL A 1 104 ? -10.073 7.165 -4.786 1.00 93.19 104 VAL A CA 1
ATOM 790 C C . VAL A 1 104 ? -10.262 7.033 -3.276 1.00 93.19 104 VAL A C 1
ATOM 792 O O . VAL A 1 104 ? -10.657 7.993 -2.615 1.00 93.19 104 VAL A O 1
ATOM 795 N N . GLU A 1 105 ? -9.992 5.858 -2.710 1.00 95.19 105 GLU A N 1
ATOM 796 C CA . GLU A 1 105 ? -10.018 5.628 -1.267 1.00 95.19 105 GLU A CA 1
ATOM 797 C C . GLU A 1 105 ? -9.001 4.548 -0.894 1.00 95.19 105 GLU A C 1
ATOM 799 O O . GLU A 1 105 ? -8.841 3.563 -1.614 1.00 95.19 105 GLU A O 1
ATOM 804 N N . VAL A 1 106 ? -8.341 4.724 0.246 1.00 96.88 106 VAL A N 1
ATOM 805 C CA . VAL A 1 106 ? -7.603 3.662 0.931 1.00 96.88 106 VAL A CA 1
ATOM 806 C C . VAL A 1 106 ? -8.213 3.512 2.314 1.00 96.88 106 VAL A C 1
ATOM 808 O O . VAL A 1 106 ? -8.339 4.499 3.044 1.00 96.88 106 VAL A O 1
ATOM 811 N N . GLU A 1 107 ? -8.595 2.291 2.666 1.00 98.00 107 GLU A N 1
ATOM 812 C CA . GLU A 1 107 ? -9.107 1.931 3.985 1.00 98.00 107 GLU A CA 1
ATOM 813 C C . GLU A 1 107 ? -8.209 0.867 4.613 1.00 98.00 107 GLU A C 1
ATOM 815 O O . GLU A 1 107 ? -7.818 -0.092 3.948 1.00 98.00 107 GLU A O 1
ATOM 820 N N . VAL A 1 108 ? -7.906 1.035 5.900 1.00 98.19 108 VAL A N 1
ATOM 821 C CA . VAL A 1 108 ? -7.325 -0.027 6.716 1.00 98.19 108 VAL A CA 1
ATOM 822 C C . VAL A 1 108 ? -8.457 -0.940 7.175 1.00 98.19 108 VAL A C 1
ATOM 824 O O . VAL A 1 108 ? -9.376 -0.504 7.875 1.00 98.19 108 VAL A O 1
ATOM 827 N N . VAL A 1 109 ? -8.413 -2.202 6.774 1.00 98.19 109 VAL A N 1
ATOM 828 C CA . VAL A 1 109 ? -9.452 -3.201 7.037 1.00 98.19 109 VAL A CA 1
ATOM 829 C C . VAL A 1 109 ? -8.991 -4.215 8.080 1.00 98.19 109 VAL A C 1
ATOM 831 O O . VAL A 1 109 ? -7.834 -4.254 8.475 1.00 98.19 109 VAL A O 1
ATOM 834 N N . ARG A 1 110 ? -9.934 -5.008 8.595 1.00 97.69 110 ARG A N 1
ATOM 835 C CA . ARG A 1 110 ? -9.61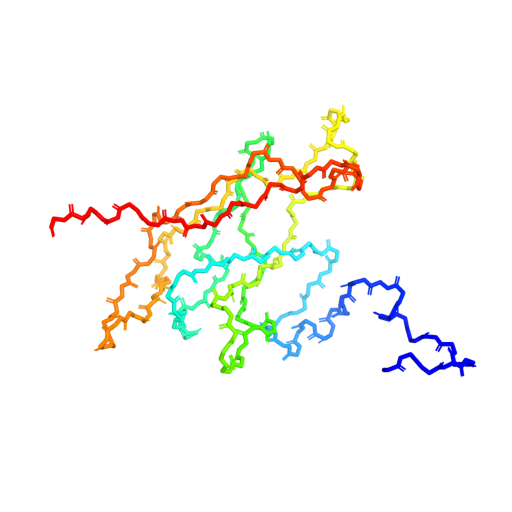9 -6.106 9.512 1.00 97.69 110 ARG A CA 1
ATOM 836 C C . ARG A 1 110 ? -9.172 -7.328 8.715 1.00 97.69 110 ARG A C 1
ATOM 838 O O . ARG A 1 110 ? -9.912 -7.762 7.835 1.00 97.69 110 ARG A O 1
ATOM 845 N N . ASP A 1 111 ? -8.073 -7.937 9.135 1.00 94.06 111 ASP A N 1
ATOM 846 C CA . ASP A 1 111 ? -7.615 -9.252 8.696 1.00 94.06 111 ASP A CA 1
ATOM 847 C C . ASP A 1 111 ? -7.278 -10.156 9.911 1.00 94.06 111 ASP A C 1
ATOM 849 O O . ASP A 1 111 ? -7.827 -9.970 11.007 1.00 94.06 111 ASP A O 1
ATOM 853 N N . GLU A 1 112 ? -6.429 -11.170 9.714 1.00 94.06 112 GLU A N 1
ATOM 854 C CA . GLU A 1 112 ? -5.961 -12.070 10.778 1.00 94.06 112 GLU A CA 1
ATOM 855 C C . GLU A 1 112 ? -4.928 -11.423 11.719 1.00 94.06 112 GLU A C 1
ATOM 857 O O . GLU A 1 112 ? -4.811 -11.836 12.878 1.00 94.06 112 GLU A O 1
ATOM 862 N N . THR A 1 113 ? -4.206 -10.398 11.260 1.00 95.12 113 THR A N 1
ATOM 863 C CA . THR A 1 113 ? -3.133 -9.704 11.984 1.00 95.12 113 THR A CA 1
ATOM 864 C C . THR A 1 113 ? -3.290 -8.182 11.902 1.00 95.12 113 THR A C 1
ATOM 866 O O . THR A 1 113 ? -2.428 -7.528 11.324 1.00 95.12 113 THR A O 1
ATOM 869 N N . PRO A 1 114 ? -4.320 -7.592 12.544 1.00 96.50 114 PRO A N 1
ATOM 870 C CA . PRO A 1 114 ? -4.659 -6.189 12.344 1.00 96.50 114 PRO A CA 1
ATOM 871 C C . PRO A 1 114 ? -3.488 -5.220 12.493 1.00 96.50 114 PRO A C 1
ATOM 873 O O . PRO A 1 114 ? -2.791 -5.252 13.514 1.00 96.50 114 PRO A O 1
ATOM 876 N N . LEU A 1 115 ? -3.368 -4.283 11.552 1.00 97.75 115 LEU A N 1
ATOM 877 C CA . LEU A 1 115 ? -2.390 -3.203 11.608 1.00 97.75 115 LEU A CA 1
ATOM 878 C C . LEU A 1 115 ? -2.451 -2.424 12.924 1.00 97.75 115 LEU A C 1
ATOM 880 O O . LEU A 1 115 ? -3.481 -1.855 13.308 1.00 97.75 115 LEU A O 1
ATOM 884 N N . GLN A 1 116 ? -1.297 -2.330 13.585 1.00 97.12 116 GLN A N 1
ATOM 885 C CA . GLN A 1 116 ? -1.118 -1.593 14.826 1.00 97.12 116 GLN A CA 1
ATOM 886 C C . GLN A 1 116 ? -0.210 -0.378 14.652 1.00 97.12 116 GLN A C 1
ATOM 888 O O . GLN A 1 116 ? 0.809 -0.423 13.960 1.00 97.12 116 GLN A O 1
ATOM 893 N N . LEU A 1 117 ? -0.541 0.693 15.372 1.00 95.25 117 LEU A N 1
ATOM 894 C CA . LEU A 1 117 ? 0.283 1.891 15.504 1.00 95.25 117 LEU A CA 1
ATOM 895 C C . LEU A 1 117 ? 0.761 2.056 16.950 1.00 95.25 117 LEU A C 1
ATOM 897 O O . LEU A 1 117 ? 0.067 1.687 17.902 1.00 95.25 117 LEU A O 1
ATOM 901 N N . VAL A 1 118 ? 1.938 2.653 17.113 1.00 93.31 118 VAL A N 1
ATOM 902 C CA . VAL A 1 118 ? 2.563 2.949 18.403 1.00 93.31 118 VAL A CA 1
ATOM 903 C C . VAL A 1 118 ? 2.410 4.435 18.712 1.00 93.31 118 VAL A C 1
ATOM 905 O O . VAL A 1 118 ? 3.086 5.287 18.148 1.00 93.31 118 VAL A O 1
ATOM 908 N N . GLY A 1 119 ? 1.505 4.752 19.624 1.00 87.38 119 GLY A N 1
ATOM 909 C CA . GLY A 1 119 ? 1.219 6.100 20.091 1.00 87.38 119 GLY A CA 1
ATOM 910 C C . GLY A 1 119 ? 2.095 6.603 21.224 1.00 87.38 119 GLY A C 1
ATOM 911 O O . GLY A 1 119 ? 3.039 5.955 21.685 1.00 87.38 119 GLY A O 1
ATOM 912 N N . LEU A 1 120 ? 1.717 7.781 21.726 1.00 86.75 120 LEU A N 1
ATOM 913 C CA . LEU A 1 120 ? 2.359 8.415 22.877 1.00 86.75 120 LEU A CA 1
ATOM 914 C C . LEU A 1 120 ? 2.418 7.460 24.077 1.00 86.75 120 LEU A C 1
ATOM 916 O O . LEU A 1 120 ? 1.470 6.725 24.358 1.00 86.75 120 LEU A O 1
ATOM 920 N N . HIS A 1 121 ? 3.549 7.490 24.782 1.00 89.94 121 HIS A N 1
ATOM 921 C CA . HIS A 1 121 ? 3.848 6.612 25.920 1.00 89.94 121 HIS A CA 1
ATOM 922 C C . HIS A 1 121 ? 3.798 5.105 25.594 1.00 89.94 121 HIS A C 1
ATOM 924 O O . HIS A 1 121 ? 3.595 4.291 26.491 1.00 89.94 121 HIS A O 1
ATOM 930 N N . GLY A 1 122 ? 3.977 4.722 24.323 1.00 85.88 122 GLY A N 1
ATOM 931 C CA . GLY A 1 122 ? 3.995 3.320 23.897 1.00 85.88 122 GLY A CA 1
ATOM 932 C C . GLY A 1 122 ? 2.610 2.677 23.798 1.00 85.88 122 GLY A C 1
ATOM 933 O O . GLY A 1 122 ? 2.506 1.453 23.751 1.00 85.88 122 GLY A O 1
ATOM 934 N N . ARG A 1 123 ? 1.536 3.477 23.776 1.00 93.44 123 ARG A N 1
ATOM 935 C CA . ARG A 1 123 ? 0.172 2.969 23.598 1.00 93.44 123 ARG A CA 1
ATOM 936 C C . ARG A 1 123 ? 0.033 2.288 22.237 1.00 93.44 123 ARG A C 1
ATOM 938 O O . ARG A 1 123 ? 0.312 2.909 21.223 1.00 93.44 123 ARG A O 1
ATOM 945 N N . ILE A 1 124 ? -0.488 1.068 22.209 1.00 95.19 124 ILE A N 1
ATOM 946 C CA . ILE A 1 124 ? -0.827 0.378 20.960 1.00 95.19 124 ILE A CA 1
ATOM 947 C C . ILE A 1 124 ? -2.286 0.661 20.589 1.00 95.19 124 ILE A C 1
ATOM 949 O O . ILE A 1 124 ? -3.165 0.608 21.453 1.00 95.19 124 ILE A O 1
ATOM 953 N N . VAL A 1 125 ? -2.536 0.979 19.319 1.00 94.56 125 VAL A N 1
ATOM 954 C CA . VAL A 1 125 ? -3.883 1.149 18.749 1.00 94.56 125 VAL A CA 1
ATOM 955 C C . VAL A 1 125 ? -4.009 0.360 17.451 1.00 94.56 125 VAL A C 1
ATOM 957 O O . VAL A 1 125 ? -3.051 0.298 16.686 1.00 94.56 125 VAL A O 1
ATOM 960 N N . GLU A 1 126 ? -5.175 -0.236 17.208 1.00 96.31 126 GLU A N 1
ATOM 961 C CA . GLU A 1 126 ? -5.512 -0.833 15.910 1.00 96.31 126 GLU A CA 1
ATOM 962 C C . GLU A 1 126 ? -5.944 0.274 14.944 1.00 96.31 126 GLU A C 1
ATOM 964 O O . GLU A 1 126 ? -6.728 1.147 15.318 1.00 96.31 126 GLU A O 1
ATOM 969 N N . ALA A 1 127 ? -5.447 0.232 13.710 1.00 96.69 127 ALA A N 1
ATOM 970 C CA . ALA A 1 127 ? -5.770 1.218 12.679 1.00 96.69 127 ALA A CA 1
ATOM 971 C C . ALA A 1 127 ? -7.036 0.866 11.872 1.00 96.69 127 ALA A C 1
ATOM 973 O O . ALA A 1 127 ? -7.403 1.606 10.964 1.00 96.69 127 ALA A O 1
ATOM 974 N N . ILE A 1 128 ? -7.719 -0.242 12.190 1.00 97.94 128 ILE A N 1
ATOM 975 C CA . ILE A 1 128 ? -8.926 -0.689 11.479 1.00 97.94 128 ILE A CA 1
ATOM 976 C C . ILE A 1 128 ? -9.957 0.446 11.387 1.00 97.94 128 ILE A C 1
ATOM 978 O O . ILE A 1 128 ? -10.331 1.062 12.385 1.00 97.94 128 ILE A O 1
ATOM 982 N N . GLY A 1 129 ? -10.465 0.674 10.177 1.00 96.50 129 GLY A N 1
ATOM 983 C CA . GLY A 1 129 ? -11.457 1.697 9.861 1.00 96.50 129 GLY A CA 1
ATOM 984 C C . GLY A 1 129 ? -10.861 3.069 9.550 1.00 96.50 129 GLY A C 1
ATOM 985 O O . GLY A 1 129 ? -11.604 3.960 9.121 1.00 96.50 129 GLY A O 1
ATOM 986 N N . PHE A 1 130 ? -9.546 3.256 9.717 1.00 96.50 130 PHE A N 1
ATOM 987 C CA . PHE A 1 130 ? -8.865 4.451 9.225 1.00 96.50 130 PHE A CA 1
ATOM 988 C C . PHE A 1 130 ? -9.000 4.490 7.709 1.00 96.50 130 PHE A C 1
ATOM 990 O O . PHE A 1 130 ? -8.766 3.495 7.026 1.00 96.50 130 PHE A O 1
ATOM 997 N N . LYS A 1 131 ? -9.396 5.645 7.176 1.00 95.62 131 LYS A N 1
ATOM 998 C CA . LYS A 1 131 ? -9.602 5.821 5.742 1.00 95.62 131 LYS A CA 1
ATOM 999 C C . LYS A 1 131 ? -9.163 7.197 5.286 1.00 95.62 131 LYS A C 1
ATOM 1001 O O . LYS A 1 131 ? -9.311 8.180 6.013 1.00 95.62 131 LYS A O 1
ATOM 1006 N N . VAL A 1 132 ? -8.687 7.265 4.054 1.00 91.38 132 VAL A N 1
ATOM 1007 C CA . VAL A 1 132 ? -8.457 8.516 3.337 1.00 91.38 132 VAL A CA 1
ATOM 1008 C C . VAL A 1 132 ? -9.097 8.412 1.969 1.00 91.38 132 VAL A C 1
ATOM 1010 O O . VAL A 1 132 ? -8.994 7.385 1.302 1.00 91.38 132 VAL A O 1
ATOM 1013 N N . ARG A 1 133 ? -9.774 9.481 1.564 1.00 91.00 133 ARG A N 1
ATOM 1014 C CA . ARG A 1 133 ? -10.258 9.650 0.199 1.00 91.00 133 ARG A CA 1
ATOM 1015 C C . ARG A 1 133 ? -9.331 10.599 -0.517 1.00 91.00 133 ARG A C 1
ATOM 1017 O O . ARG A 1 133 ? -8.861 11.553 0.095 1.00 91.00 133 ARG A O 1
ATOM 1024 N N . THR A 1 134 ? -9.097 10.333 -1.789 1.00 76.75 134 THR A N 1
ATOM 1025 C CA . THR A 1 134 ? -8.409 11.261 -2.671 1.00 76.75 134 THR A CA 1
ATOM 1026 C C . THR A 1 134 ? -9.439 11.902 -3.584 1.00 76.75 134 THR A C 1
ATOM 1028 O O . THR A 1 134 ? -10.278 11.248 -4.204 1.00 76.75 134 THR A O 1
ATOM 1031 N N . SER A 1 135 ? -9.384 13.222 -3.667 1.00 66.44 135 SER A N 1
ATOM 1032 C CA . SER A 1 135 ? -10.220 14.006 -4.582 1.00 66.44 135 SER A CA 1
ATOM 1033 C C . SER A 1 135 ? -9.689 14.040 -6.026 1.00 66.44 135 SER A C 1
ATOM 1035 O O . SER A 1 135 ? -10.306 14.658 -6.894 1.00 66.44 135 SER A O 1
ATOM 1037 N N . GLY A 1 136 ? -8.570 13.363 -6.313 1.00 63.62 136 GLY A N 1
ATOM 1038 C CA . GLY A 1 136 ? -7.922 13.368 -7.622 1.00 63.62 136 GLY A CA 1
ATOM 1039 C C . GLY A 1 136 ? -6.965 12.198 -7.842 1.00 63.62 136 GLY A C 1
ATOM 1040 O O . GLY A 1 136 ? -6.796 11.327 -6.991 1.00 63.62 136 GLY A O 1
ATOM 1041 N N . THR A 1 137 ? -6.336 12.190 -9.014 1.00 65.50 137 THR A N 1
ATOM 1042 C CA . THR A 1 137 ? -5.343 11.188 -9.421 1.00 65.50 137 THR A CA 1
ATOM 1043 C C . THR A 1 137 ? -3.935 11.781 -9.377 1.00 65.50 137 THR A C 1
ATOM 1045 O O . THR A 1 137 ? -3.766 12.960 -9.688 1.00 65.50 137 THR A O 1
ATOM 1048 N N . PRO A 1 138 ? -2.894 10.998 -9.047 1.00 59.22 138 PRO A N 1
ATOM 1049 C CA . PRO A 1 138 ? -1.511 11.451 -9.196 1.00 59.22 138 PRO A CA 1
ATOM 1050 C C . PRO A 1 138 ? -1.107 11.678 -10.665 1.00 59.22 138 PRO A C 1
ATOM 1052 O O . PRO A 1 138 ? -0.082 12.307 -10.914 1.00 59.22 138 PRO A O 1
ATOM 1055 N N . TYR A 1 139 ? -1.898 11.195 -11.631 1.00 57.19 139 TYR A N 1
ATOM 1056 C CA . TYR A 1 139 ? -1.660 11.356 -13.069 1.00 57.19 139 TYR A CA 1
ATOM 1057 C C . TYR A 1 139 ? -2.330 12.605 -13.661 1.00 57.19 139 TYR A C 1
ATOM 1059 O O . TYR A 1 139 ? -2.694 12.616 -14.837 1.00 57.19 139 TYR A O 1
ATOM 1067 N N . THR A 1 140 ? -2.533 13.660 -12.869 1.00 57.44 140 THR A N 1
ATOM 1068 C CA . THR A 1 140 ? -2.962 14.954 -13.412 1.00 57.44 140 THR A CA 1
ATOM 1069 C C . THR A 1 140 ? -1.879 15.566 -14.289 1.00 57.44 140 THR A C 1
ATOM 1071 O O . THR A 1 140 ? -0.694 15.258 -14.156 1.00 57.44 140 THR A O 1
ATOM 1074 N N . ASP A 1 141 ? -2.299 16.460 -15.184 1.00 53.72 141 ASP A N 1
ATOM 1075 C CA . ASP A 1 141 ? -1.383 17.367 -15.871 1.00 53.72 141 ASP A CA 1
ATOM 1076 C C . ASP A 1 141 ? -0.435 18.007 -14.827 1.00 53.72 141 ASP A C 1
ATOM 1078 O O . ASP A 1 141 ? -0.921 18.394 -13.754 1.00 53.72 141 ASP A O 1
ATOM 1082 N N . PRO A 1 142 ? 0.894 18.056 -15.057 1.00 53.19 142 PRO A N 1
ATOM 1083 C CA . PRO A 1 142 ? 1.856 18.651 -14.123 1.00 53.19 142 PRO A CA 1
ATOM 1084 C C . PRO A 1 142 ? 1.500 20.075 -13.674 1.00 53.19 142 PRO A C 1
ATOM 1086 O O . PRO A 1 142 ? 1.960 20.495 -12.611 1.00 53.19 142 PRO A O 1
ATOM 1089 N N . ASP A 1 143 ? 0.667 20.784 -14.438 1.00 50.31 143 ASP A N 1
ATOM 1090 C CA . ASP A 1 143 ? 0.205 22.138 -14.130 1.00 50.31 143 ASP A CA 1
ATOM 1091 C C . ASP A 1 143 ? -1.016 22.189 -13.183 1.00 50.31 143 ASP A C 1
ATOM 1093 O O . ASP A 1 143 ? -1.452 23.270 -12.778 1.00 50.31 143 ASP A O 1
ATOM 1097 N N . VAL A 1 144 ? -1.572 21.039 -12.779 1.00 45.81 144 VAL A N 1
ATOM 1098 C CA . VAL A 1 144 ? -2.679 20.956 -11.811 1.00 45.81 144 VAL A CA 1
ATOM 1099 C C . VAL A 1 144 ? -2.124 20.811 -10.385 1.00 45.81 144 VAL A C 1
ATOM 1101 O O . VAL A 1 144 ? -1.330 19.904 -10.119 1.00 45.81 144 VAL A O 1
ATOM 1104 N N . PRO A 1 145 ? -2.547 21.659 -9.424 1.00 39.12 145 PRO A N 1
ATOM 1105 C CA . PRO A 1 145 ? -2.121 21.546 -8.031 1.00 39.12 145 PRO A CA 1
ATOM 1106 C C . PRO A 1 145 ? -2.440 20.162 -7.452 1.00 39.12 145 PRO A C 1
ATOM 1108 O O . PRO A 1 145 ? -3.575 19.694 -7.535 1.00 39.12 145 PRO A O 1
ATOM 1111 N N . ARG A 1 146 ? -1.446 19.514 -6.829 1.00 43.16 146 ARG A N 1
ATOM 1112 C CA . ARG A 1 146 ? -1.631 18.199 -6.196 1.00 43.16 146 ARG A CA 1
ATOM 1113 C C . ARG A 1 146 ? -2.641 18.284 -5.052 1.00 43.16 146 ARG A C 1
ATOM 1115 O O . ARG A 1 146 ? -2.528 19.154 -4.189 1.00 43.16 146 ARG A O 1
ATOM 1122 N N . SER A 1 147 ? -3.554 17.321 -4.982 1.00 45.00 147 SER A N 1
ATOM 1123 C CA . SER A 1 147 ? -4.372 17.080 -3.794 1.00 45.00 147 SER A CA 1
ATOM 1124 C C . SER A 1 147 ? -3.487 16.489 -2.691 1.00 45.00 147 SER A C 1
ATOM 1126 O O . SER A 1 147 ? -3.154 15.306 -2.715 1.00 45.00 147 SER A O 1
ATOM 1128 N N . SER A 1 148 ? -3.047 17.308 -1.738 1.00 38.62 148 SER A N 1
ATOM 1129 C CA . SER A 1 148 ? -2.386 16.824 -0.525 1.00 38.62 148 SER A CA 1
ATOM 1130 C C . SER A 1 148 ? -3.449 16.509 0.528 1.00 38.62 148 SER A C 1
ATOM 1132 O O . SER A 1 148 ? -3.886 17.410 1.246 1.00 38.62 148 SER A O 1
ATOM 1134 N N . GLU A 1 149 ? -3.879 15.255 0.633 1.00 44.56 149 GLU A N 1
ATOM 1135 C CA . GLU A 1 149 ? -4.777 14.816 1.705 1.00 44.56 149 GLU A CA 1
ATOM 1136 C C . GLU A 1 149 ? -4.005 13.913 2.676 1.00 44.56 149 GLU A C 1
ATOM 1138 O O . GLU A 1 149 ? -3.547 12.829 2.334 1.00 44.56 149 GLU A O 1
ATOM 1143 N N . VAL A 1 150 ? -3.797 14.429 3.890 1.00 41.91 150 VAL A N 1
ATOM 1144 C CA . VAL A 1 150 ? -3.204 13.720 5.033 1.00 41.91 150 VAL A CA 1
ATOM 1145 C C . VAL A 1 150 ? -4.328 12.986 5.758 1.00 41.91 150 VAL A C 1
ATOM 1147 O O . VAL A 1 150 ? -5.372 13.594 6.009 1.00 41.91 150 VAL A O 1
ATOM 1150 N N . VAL A 1 151 ? -4.110 11.728 6.156 1.00 40.69 151 VAL A N 1
ATOM 1151 C CA . VAL A 1 151 ? -5.010 11.007 7.072 1.00 40.69 151 VAL A CA 1
ATOM 1152 C C . VAL A 1 151 ? -5.039 11.782 8.396 1.00 40.69 151 VAL A C 1
ATOM 1154 O O . VAL A 1 151 ? -4.099 11.735 9.188 1.00 40.69 151 VAL A O 1
ATOM 1157 N N . ARG A 1 152 ? -6.091 12.576 8.615 1.00 37.25 152 ARG A N 1
ATOM 1158 C CA . ARG A 1 152 ? -6.332 13.286 9.875 1.00 37.25 152 ARG A CA 1
ATOM 1159 C C . ARG A 1 152 ? -7.393 12.534 10.655 1.00 37.25 152 ARG A C 1
ATOM 1161 O O . ARG A 1 152 ? -8.520 12.402 10.188 1.00 37.25 152 ARG A O 1
ATOM 1168 N N . ASP A 1 153 ? -7.024 12.087 11.845 1.00 42.06 153 ASP A N 1
ATOM 1169 C CA . ASP A 1 153 ? -7.949 11.450 12.770 1.00 42.06 153 ASP A CA 1
ATOM 1170 C C . ASP A 1 153 ? -8.910 12.481 13.397 1.00 42.06 153 ASP A C 1
ATOM 1172 O O . ASP A 1 153 ? -8.509 13.583 13.790 1.00 42.06 153 ASP A O 1
ATOM 1176 N N . LEU A 1 154 ? -10.187 12.102 13.490 1.00 41.62 154 LEU A N 1
ATOM 1177 C CA . LEU A 1 154 ? -11.2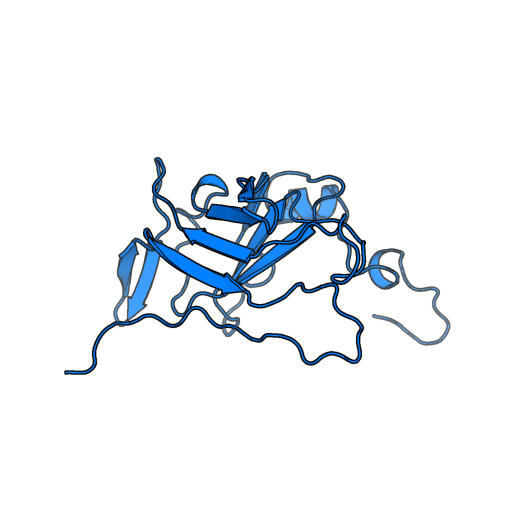57 12.808 14.198 1.00 41.62 154 LEU A CA 1
ATOM 1178 C C . LEU A 1 154 ? -11.334 12.283 15.636 1.00 41.62 154 LEU A C 1
ATOM 1180 O O . LEU A 1 154 ? -12.348 11.724 16.054 1.00 41.62 154 LEU A O 1
ATOM 1184 N N . LEU A 1 155 ? -10.285 12.498 16.426 1.00 40.41 155 LEU A N 1
ATOM 1185 C CA . LEU A 1 155 ? -10.382 12.324 17.873 1.00 40.41 155 LEU A CA 1
ATOM 1186 C C . LEU A 1 155 ? -10.539 13.687 18.540 1.00 40.41 155 LEU A C 1
ATOM 1188 O O . LEU A 1 155 ? -9.635 14.523 18.566 1.00 40.41 155 LEU A O 1
ATOM 1192 N N . GLY A 1 156 ? -11.771 13.901 19.002 1.00 31.08 156 GLY A N 1
ATOM 1193 C CA . GLY A 1 156 ? -12.283 15.127 19.586 1.00 31.08 156 GLY A CA 1
ATOM 1194 C C . GLY A 1 156 ? -11.358 15.732 20.634 1.00 31.08 156 GLY A C 1
ATOM 1195 O O . GLY A 1 156 ? -10.914 15.078 21.575 1.00 31.08 156 GLY A O 1
ATOM 1196 N N . ARG A 1 157 ? -11.131 17.033 20.470 1.00 37.84 157 ARG A N 1
ATOM 1197 C CA . ARG A 1 157 ? -10.720 17.907 21.560 1.00 37.84 157 ARG A CA 1
ATOM 1198 C C . ARG A 1 157 ? -11.882 17.996 22.551 1.00 37.84 157 ARG A C 1
ATOM 1200 O O . ARG A 1 157 ? -12.934 18.526 22.198 1.00 37.84 157 ARG A O 1
ATOM 1207 N N . SER A 1 158 ? -11.665 17.500 23.762 1.00 41.38 158 SER A N 1
ATOM 1208 C CA . SER A 1 158 ? -12.290 18.010 24.985 1.00 41.38 158 SER A CA 1
ATOM 1209 C C . SER A 1 158 ? -11.193 18.589 25.858 1.00 41.38 158 SER A C 1
ATOM 1211 O O . SER A 1 158 ? -10.202 17.845 26.049 1.00 41.38 158 SER A O 1
#

Foldseek 3Di:
DDDPPDDDDPCVVDVDDAQVVCCVQFVGGDDPWDKDKAFDPFAWPFVLDWLLQKWWQKPVRDIDRFPTWGQPPQPDPPGTRIIITIDHAWDLDEPVDPRTIHTFKMFGADDPRFIWGQDPPRDIDGRHGQMDGAPDHPNYDPPDDHGDDHRDDPDDDD